Protein AF-A0A0V0HKM5-F1 (afdb_monomer)

Structure (mmCIF, N/CA/C/O backbone):
data_AF-A0A0V0HKM5-F1
#
_entry.id   AF-A0A0V0HKM5-F1
#
loop_
_atom_site.group_PDB
_atom_site.id
_atom_site.type_symbol
_atom_site.label_atom_id
_atom_site.label_alt_id
_atom_site.label_comp_id
_atom_site.label_asym_id
_atom_site.label_entity_id
_atom_site.label_seq_id
_atom_site.pdbx_PDB_ins_code
_atom_site.Cartn_x
_atom_site.Cartn_y
_atom_site.Cartn_z
_atom_site.occupancy
_atom_site.B_iso_or_equiv
_atom_site.auth_seq_id
_atom_site.auth_comp_id
_atom_site.auth_asym_id
_atom_site.auth_atom_id
_atom_site.pdbx_PDB_model_num
ATOM 1 N N . MET A 1 1 ? -12.895 -17.520 17.827 1.00 40.84 1 MET A N 1
ATOM 2 C CA . MET A 1 1 ? -12.846 -16.124 18.326 1.00 40.84 1 MET A CA 1
ATOM 3 C C . MET A 1 1 ? -12.160 -15.122 17.374 1.00 40.84 1 MET A C 1
ATOM 5 O O . MET A 1 1 ? -11.952 -13.994 17.784 1.00 40.84 1 MET A O 1
ATOM 9 N N . TRP A 1 2 ? -11.891 -15.452 16.097 1.00 38.06 2 TRP A N 1
ATOM 10 C CA . TRP A 1 2 ? -11.304 -14.507 15.116 1.00 38.06 2 TRP A CA 1
ATOM 11 C C . TRP A 1 2 ? -12.343 -13.876 14.156 1.00 38.06 2 TRP A C 1
ATOM 13 O O . TRP A 1 2 ? -12.122 -12.801 13.612 1.00 38.06 2 TRP A O 1
ATOM 23 N N . GLY A 1 3 ? -13.517 -14.496 13.970 1.00 38.91 3 GLY A N 1
ATOM 24 C CA . GLY A 1 3 ? -14.538 -14.015 13.020 1.00 38.91 3 GLY A CA 1
ATOM 25 C C . GLY A 1 3 ? -15.241 -12.710 13.422 1.00 38.91 3 GLY A C 1
ATOM 26 O O . GLY A 1 3 ? -15.643 -11.936 12.561 1.00 38.91 3 GLY A O 1
ATOM 27 N N . SER A 1 4 ? -15.348 -12.423 14.722 1.00 43.22 4 SER A N 1
ATOM 28 C CA . SER A 1 4 ? -16.048 -11.230 15.225 1.00 43.22 4 SER A CA 1
ATOM 29 C C . SER A 1 4 ? -15.253 -9.933 15.027 1.00 43.22 4 SER A C 1
ATOM 31 O O . SER A 1 4 ? -15.853 -8.878 14.857 1.00 43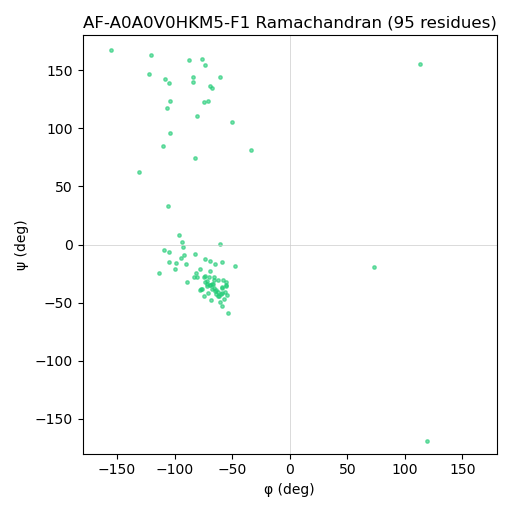.22 4 SER A O 1
ATOM 33 N N . ILE A 1 5 ? -13.916 -10.007 14.994 1.00 49.00 5 ILE A N 1
ATOM 34 C CA . ILE A 1 5 ? -13.043 -8.848 14.727 1.00 49.00 5 ILE A CA 1
ATOM 35 C C . ILE A 1 5 ? -13.145 -8.434 13.254 1.00 49.00 5 ILE A C 1
ATOM 37 O O . ILE A 1 5 ? -13.167 -7.248 12.942 1.00 49.00 5 ILE A O 1
ATOM 41 N N . ARG A 1 6 ? -13.294 -9.410 12.353 1.00 47.62 6 ARG A N 1
ATOM 42 C CA . ARG A 1 6 ? -13.409 -9.179 10.910 1.00 47.62 6 ARG A CA 1
ATOM 43 C C . ARG A 1 6 ? -14.675 -8.393 10.537 1.00 47.62 6 ARG A C 1
ATOM 45 O O . ARG A 1 6 ? -14.611 -7.473 9.732 1.00 47.62 6 ARG A O 1
ATOM 52 N N . ASN A 1 7 ? -15.798 -8.678 11.205 1.00 47.03 7 ASN A N 1
ATOM 53 C CA . ASN A 1 7 ? -17.024 -7.880 11.068 1.00 47.03 7 ASN A CA 1
ATOM 54 C C . ASN A 1 7 ? -16.923 -6.505 11.741 1.00 47.03 7 ASN A C 1
ATOM 56 O O . ASN A 1 7 ? -17.517 -5.547 11.255 1.00 47.03 7 ASN A O 1
ATOM 60 N N . LEU A 1 8 ? -16.164 -6.383 12.836 1.00 49.59 8 LEU A N 1
ATOM 61 C CA . LEU A 1 8 ? -15.894 -5.079 13.439 1.00 49.59 8 LEU A CA 1
ATOM 62 C C . LEU A 1 8 ? -15.067 -4.197 12.505 1.00 49.59 8 LEU A C 1
ATOM 64 O O . LEU A 1 8 ? -15.373 -3.021 12.437 1.00 49.59 8 LEU A O 1
ATOM 68 N N . GLY A 1 9 ? -14.102 -4.738 11.754 1.00 51.69 9 GLY A N 1
ATOM 69 C CA . GLY A 1 9 ? -13.360 -3.996 10.729 1.00 51.69 9 GLY A CA 1
ATOM 70 C C . GLY A 1 9 ? -14.296 -3.317 9.728 1.00 51.69 9 GLY A C 1
ATOM 71 O O . GLY A 1 9 ? -14.339 -2.095 9.668 1.00 51.69 9 GLY A O 1
ATOM 72 N N . HIS A 1 10 ? -15.137 -4.083 9.034 1.00 49.97 10 HIS A N 1
ATOM 73 C CA . HIS A 1 10 ? -16.074 -3.532 8.045 1.00 49.97 10 HIS A CA 1
ATOM 74 C C . HIS A 1 10 ? -17.019 -2.471 8.648 1.00 49.97 10 HIS A C 1
ATOM 76 O O . HIS A 1 10 ? -17.131 -1.359 8.136 1.00 49.97 10 HIS A O 1
ATOM 82 N N . VAL A 1 11 ? -17.617 -2.765 9.812 1.00 50.25 11 VAL A N 1
ATOM 83 C CA . VAL A 1 11 ? -18.534 -1.846 10.516 1.00 50.25 11 VAL A CA 1
ATOM 84 C C . VAL A 1 11 ? -17.815 -0.593 11.033 1.00 50.25 11 VAL A C 1
ATOM 86 O O . VAL A 1 11 ? -18.392 0.495 11.055 1.00 50.25 11 VAL A O 1
ATOM 89 N N . PHE A 1 12 ? -16.554 -0.718 11.444 1.00 47.56 12 PHE A N 1
ATOM 90 C CA . PHE A 1 12 ? -15.724 0.391 11.904 1.00 47.56 12 PHE A CA 1
ATOM 91 C C . PHE A 1 12 ? -15.287 1.273 10.733 1.00 47.56 12 PHE A C 1
ATOM 93 O O . PHE A 1 12 ? -15.201 2.486 10.893 1.00 47.56 12 PHE A O 1
ATOM 100 N N . PHE A 1 13 ? -15.077 0.720 9.539 1.00 49.72 13 PHE A N 1
ATOM 101 C CA . PHE A 1 13 ? -14.728 1.511 8.356 1.00 49.72 13 PHE A CA 1
ATOM 102 C C . PHE A 1 13 ? -15.919 2.227 7.727 1.00 49.72 13 PHE A C 1
ATOM 104 O O . PHE A 1 13 ? -15.763 3.393 7.358 1.00 49.72 13 PHE A O 1
ATOM 111 N N . GLU A 1 14 ? -17.087 1.581 7.668 1.00 50.34 14 GLU A N 1
ATOM 112 C CA . GLU A 1 14 ? -18.329 2.166 7.139 1.00 50.34 14 GLU A CA 1
ATOM 113 C C . GLU A 1 14 ? -18.895 3.277 8.035 1.00 50.34 14 GLU A C 1
ATOM 115 O O . GLU A 1 14 ? -19.454 4.249 7.536 1.00 50.34 14 GLU A O 1
ATOM 120 N N . ARG A 1 15 ? -18.751 3.171 9.367 1.00 44.25 15 ARG A N 1
ATOM 121 C CA . ARG A 1 15 ? -19.339 4.147 10.309 1.00 44.25 15 ARG A CA 1
ATOM 122 C C . ARG A 1 15 ? -18.410 5.275 10.735 1.00 44.25 15 ARG A C 1
ATOM 124 O O . ARG A 1 15 ? -18.875 6.228 11.360 1.00 44.25 15 ARG A O 1
ATOM 131 N N . THR A 1 16 ? -17.116 5.188 10.442 1.00 45.12 16 THR A N 1
ATOM 132 C CA . THR A 1 16 ? -16.157 6.194 10.904 1.00 45.12 16 THR A CA 1
ATOM 133 C C . THR A 1 16 ? -15.776 7.117 9.752 1.00 45.12 16 THR A C 1
ATOM 135 O O . THR A 1 16 ? -14.836 6.845 8.998 1.00 45.12 16 THR A O 1
ATOM 138 N N . SER A 1 17 ? -16.456 8.265 9.665 1.00 45.47 17 SER A N 1
ATOM 139 C CA . SER A 1 17 ? -15.835 9.502 9.179 1.00 45.47 17 SER A CA 1
ATOM 140 C C . SER A 1 17 ? -14.539 9.650 9.967 1.00 45.47 17 SER A C 1
ATOM 142 O O . SER A 1 17 ? -14.613 9.852 11.174 1.00 45.47 17 SER A O 1
ATOM 144 N N . PHE A 1 18 ? -13.401 9.388 9.317 1.00 47.78 18 PHE A N 1
ATOM 145 C CA . PHE A 1 18 ? -12.064 9.128 9.872 1.00 47.78 18 PHE A CA 1
ATOM 146 C C . PHE A 1 18 ? -11.781 9.913 11.167 1.00 47.78 18 PHE A C 1
ATOM 148 O O . PHE A 1 18 ? -11.166 10.976 11.160 1.00 47.78 18 PHE A O 1
ATOM 155 N N . ASN A 1 19 ? -12.268 9.413 12.304 1.00 41.94 19 ASN A N 1
ATOM 156 C CA . ASN A 1 19 ? -12.067 10.067 13.579 1.00 41.94 19 ASN A CA 1
ATOM 157 C C . ASN A 1 19 ? -10.661 9.652 13.973 1.00 41.94 19 ASN A C 1
ATOM 159 O O . ASN A 1 19 ? -10.386 8.472 14.177 1.00 41.94 19 ASN A O 1
ATOM 163 N N . VAL A 1 20 ? -9.760 10.624 13.955 1.00 46.12 20 VAL A N 1
ATOM 164 C CA . VAL A 1 20 ? -8.296 10.514 13.961 1.00 46.12 20 VAL A CA 1
ATOM 165 C C . VAL A 1 20 ? -7.735 9.535 15.018 1.00 46.12 20 VAL A C 1
ATOM 167 O O . VAL A 1 20 ? -6.624 9.039 14.871 1.00 46.12 20 VAL A O 1
ATOM 170 N N . ASN A 1 21 ? -8.504 9.177 16.050 1.00 46.91 21 ASN A N 1
ATOM 171 C CA . ASN A 1 21 ? -8.130 8.186 17.066 1.00 46.91 21 ASN A CA 1
ATOM 172 C C . ASN A 1 21 ? -8.337 6.711 16.677 1.00 46.91 21 ASN A C 1
ATOM 174 O O . ASN A 1 21 ? -7.645 5.847 17.213 1.00 46.91 21 ASN A O 1
ATOM 178 N N . SER A 1 22 ? -9.246 6.407 15.754 1.00 54.69 22 SER A N 1
ATOM 179 C CA . SER A 1 22 ? -9.556 5.044 15.308 1.00 54.69 22 SER A CA 1
ATOM 180 C C . SER A 1 22 ? -8.441 4.432 14.451 1.00 54.69 22 SER A C 1
ATOM 182 O O . SER A 1 22 ? -8.147 3.243 14.562 1.00 54.69 22 SER A O 1
ATOM 184 N N . GLY A 1 23 ? -7.760 5.260 13.652 1.00 58.00 23 GLY A N 1
ATOM 185 C CA . GLY A 1 23 ? -6.668 4.833 12.777 1.00 58.00 23 GLY A CA 1
ATOM 186 C C . GLY A 1 23 ? -5.397 4.412 13.518 1.00 58.00 23 GLY A C 1
ATOM 187 O O . GLY A 1 23 ? -4.655 3.607 12.977 1.00 58.00 23 GLY A O 1
ATOM 188 N N . ARG A 1 24 ? -5.167 4.871 14.762 1.00 60.41 24 ARG A N 1
ATOM 189 C CA . ARG A 1 24 ? -3.935 4.603 15.547 1.00 60.4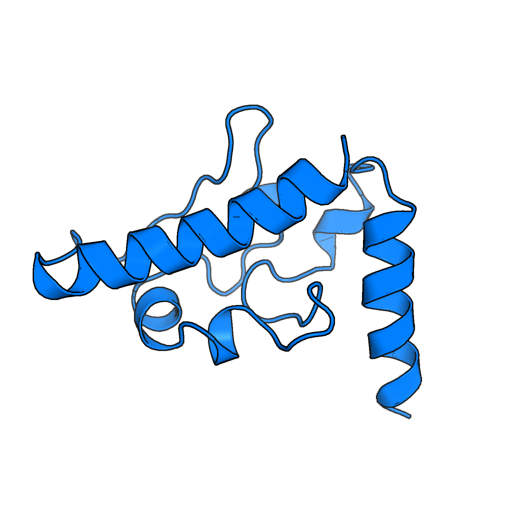1 24 ARG A CA 1
ATOM 190 C C . ARG A 1 24 ? -3.713 3.144 15.930 1.00 60.41 24 ARG A C 1
ATOM 192 O O . ARG A 1 24 ? -2.627 2.796 16.377 1.00 60.41 24 ARG A O 1
ATOM 199 N N . LYS A 1 25 ? -4.748 2.310 15.845 1.00 63.94 25 LYS A N 1
ATOM 200 C CA . LYS A 1 25 ? -4.667 0.882 16.185 1.00 63.94 25 LYS A CA 1
ATOM 201 C C . LYS A 1 25 ? -4.744 -0.028 14.963 1.00 63.94 25 LYS A C 1
ATOM 203 O O . LYS A 1 25 ? -4.619 -1.231 15.139 1.00 63.94 25 LYS A O 1
ATOM 208 N N . ILE A 1 26 ? -4.972 0.536 13.775 1.00 66.88 26 ILE A N 1
ATOM 209 C CA . ILE A 1 26 ? -5.149 -0.230 12.542 1.00 66.88 26 ILE A CA 1
ATOM 210 C C . ILE A 1 26 ? -3.897 -0.075 11.699 1.00 66.88 26 ILE A C 1
ATOM 212 O O . ILE A 1 26 ? -3.556 1.028 11.261 1.00 66.88 26 ILE A O 1
ATOM 216 N N . MET A 1 27 ? -3.228 -1.194 11.474 1.00 76.56 27 MET A N 1
ATOM 217 C CA . MET A 1 27 ? -2.045 -1.298 10.638 1.00 76.56 27 MET A CA 1
ATOM 218 C C . MET A 1 27 ? -2.456 -1.129 9.184 1.00 76.56 27 MET A C 1
ATOM 220 O O . MET A 1 27 ? -3.303 -1.861 8.675 1.00 76.56 27 MET A O 1
ATOM 224 N N . SER A 1 28 ? -1.847 -0.160 8.509 1.00 72.75 28 SER A N 1
ATOM 225 C CA . SER A 1 28 ? -2.285 0.275 7.182 1.00 72.75 28 SER A CA 1
ATOM 226 C C . SER A 1 28 ? -2.289 -0.825 6.130 1.00 72.75 28 SER A C 1
ATOM 228 O O . SER A 1 28 ? -3.194 -0.874 5.301 1.00 72.75 28 SER A O 1
ATOM 230 N N . LEU A 1 29 ? -1.306 -1.720 6.178 1.00 78.38 29 LEU A N 1
ATOM 231 C CA . LEU A 1 29 ? -1.126 -2.762 5.172 1.00 78.38 29 LEU A CA 1
ATOM 232 C C . LEU A 1 29 ? -1.360 -4.175 5.712 1.00 78.38 29 LEU A C 1
ATOM 234 O O . LEU A 1 29 ? -1.651 -5.083 4.935 1.00 78.38 29 LEU A O 1
ATOM 238 N N . GLU A 1 30 ? -1.200 -4.377 7.021 1.00 77.38 30 GLU A N 1
ATOM 239 C CA . GLU A 1 30 ? -1.240 -5.711 7.631 1.00 77.38 30 GLU A CA 1
ATOM 240 C C . GLU A 1 30 ? -2.643 -6.138 8.064 1.00 77.38 30 GLU A C 1
ATOM 242 O O . GLU A 1 30 ? -2.955 -7.328 7.975 1.00 77.38 30 GLU A O 1
ATOM 247 N N . ASP A 1 31 ? -3.491 -5.193 8.477 1.00 77.38 31 ASP A N 1
ATOM 248 C CA . ASP A 1 31 ? -4.837 -5.505 8.949 1.00 77.38 31 ASP A CA 1
ATOM 249 C C . ASP A 1 31 ? -5.827 -5.641 7.787 1.00 77.38 31 ASP A C 1
ATOM 251 O O . ASP A 1 31 ? -5.764 -4.922 6.788 1.00 77.38 31 ASP A O 1
ATOM 255 N N . ASP A 1 32 ? -6.773 -6.572 7.926 1.00 72.56 32 ASP A N 1
ATOM 256 C CA . ASP A 1 32 ? -7.906 -6.726 7.009 1.00 72.56 32 ASP A CA 1
ATOM 257 C C . ASP A 1 32 ? -9.002 -5.723 7.377 1.00 72.56 32 ASP A C 1
ATOM 259 O O . ASP A 1 32 ? -10.018 -6.052 7.992 1.00 72.56 32 ASP A O 1
ATOM 263 N N . TRP A 1 33 ? -8.753 -4.463 7.036 1.00 70.75 33 TRP A N 1
ATOM 264 C CA . TRP A 1 33 ? -9.762 -3.414 7.115 1.00 70.75 33 TRP A CA 1
ATOM 265 C C . TRP A 1 33 ? -10.695 -3.376 5.898 1.00 70.75 33 TRP A C 1
ATOM 267 O O . TRP A 1 33 ? -11.697 -2.665 5.916 1.00 70.75 33 TRP A O 1
ATOM 277 N N . LEU A 1 34 ? -10.376 -4.158 4.865 1.00 66.38 34 LEU A N 1
ATOM 278 C CA . LEU A 1 34 ? -11.109 -4.240 3.604 1.00 66.38 34 LEU A CA 1
ATOM 279 C C . LEU A 1 34 ? -12.207 -5.312 3.619 1.00 66.38 34 LEU A C 1
ATOM 281 O O . LEU A 1 34 ? -13.067 -5.327 2.748 1.00 66.38 34 LEU A O 1
ATOM 285 N N . GLY A 1 35 ? -12.173 -6.251 4.570 1.00 66.00 35 GLY A N 1
ATOM 286 C CA . GLY A 1 35 ? -13.072 -7.410 4.632 1.00 66.00 35 GLY A CA 1
ATOM 287 C C . GLY A 1 35 ? -12.768 -8.495 3.588 1.00 66.00 35 GLY A C 1
ATOM 288 O O . GLY A 1 35 ? -13.150 -9.659 3.773 1.00 66.00 35 GLY A O 1
ATOM 289 N N . SER A 1 36 ? -12.048 -8.140 2.522 1.00 67.69 36 SER A N 1
ATOM 290 C CA . SER A 1 36 ? -11.585 -9.005 1.434 1.00 67.69 36 SER A CA 1
ATOM 291 C C . SER A 1 36 ? -10.171 -9.570 1.639 1.00 67.69 36 SER A C 1
ATOM 293 O O . SER A 1 36 ? -9.675 -10.278 0.764 1.00 67.69 36 SER A O 1
ATOM 295 N N . GLY A 1 37 ? -9.520 -9.283 2.768 1.00 71.75 37 GLY A N 1
ATOM 296 C CA . GLY A 1 37 ? -8.115 -9.602 3.030 1.00 71.75 37 GLY A CA 1
ATOM 297 C C . GLY A 1 37 ? -7.260 -8.340 3.134 1.00 71.75 37 GLY A C 1
ATOM 298 O O . GLY A 1 37 ? -7.606 -7.286 2.598 1.00 71.75 37 GLY A O 1
ATOM 299 N N . SER A 1 38 ? -6.130 -8.432 3.839 1.00 82.06 38 SER A N 1
ATOM 300 C CA . SER A 1 38 ? -5.250 -7.273 4.026 1.00 82.06 38 SER A CA 1
ATOM 301 C C . 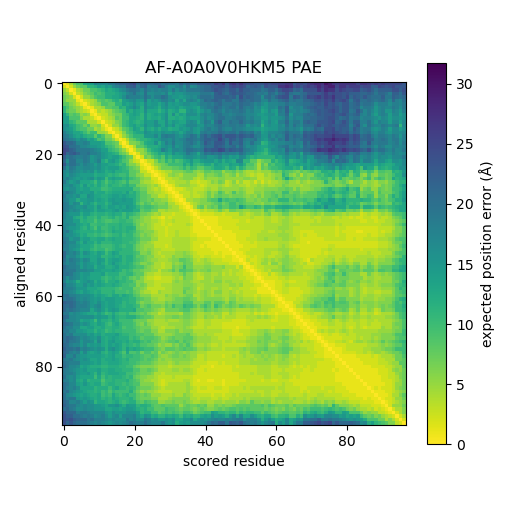SER A 1 38 ? -4.484 -6.924 2.751 1.00 82.06 38 SER A C 1
ATOM 303 O O . SER A 1 38 ? -4.214 -7.782 1.907 1.00 82.06 38 SER A O 1
ATOM 305 N N . LEU A 1 39 ? -4.074 -5.662 2.607 1.00 83.06 39 LEU A N 1
ATOM 306 C CA . LEU A 1 39 ? -3.286 -5.220 1.449 1.00 83.06 39 LEU A CA 1
ATOM 307 C C . LEU A 1 39 ? -1.976 -5.997 1.301 1.00 83.06 39 LEU A C 1
ATOM 309 O O . LEU A 1 39 ? -1.535 -6.242 0.185 1.00 83.06 39 LEU A O 1
ATOM 313 N N . LYS A 1 40 ? -1.392 -6.457 2.409 1.00 85.31 40 LYS A N 1
ATOM 314 C CA . LYS A 1 40 ? -0.256 -7.384 2.423 1.00 85.31 40 LYS A CA 1
ATOM 315 C C . LYS A 1 40 ? -0.551 -8.706 1.714 1.00 85.31 40 LYS A C 1
ATOM 317 O O . LYS A 1 40 ? 0.348 -9.271 1.101 1.00 85.31 40 LYS A O 1
ATOM 322 N N . GLN A 1 41 ? -1.771 -9.227 1.825 1.00 85.44 41 GLN A N 1
ATOM 323 C CA . GLN A 1 41 ? -2.164 -10.476 1.167 1.00 85.44 41 GLN A CA 1
ATOM 324 C C . GLN A 1 41 ? -2.428 -10.271 -0.325 1.00 85.44 41 GLN A C 1
ATOM 326 O O . GLN A 1 41 ? -2.070 -11.131 -1.125 1.00 85.44 41 GLN A O 1
ATOM 331 N N . LEU A 1 42 ? -3.029 -9.138 -0.691 1.00 86.31 42 LEU A N 1
ATOM 332 C CA . LEU A 1 42 ? -3.361 -8.811 -2.080 1.00 86.31 42 LEU A CA 1
ATOM 333 C C . LEU A 1 42 ? -2.123 -8.366 -2.881 1.00 86.31 42 LEU A C 1
ATOM 335 O O . LEU A 1 42 ? -1.950 -8.755 -4.035 1.00 86.31 42 LEU A O 1
ATOM 339 N N . PHE A 1 43 ? -1.228 -7.612 -2.241 1.00 89.38 43 PHE A N 1
ATOM 340 C CA . PHE A 1 43 ? -0.044 -6.999 -2.846 1.00 89.38 43 PHE A CA 1
ATOM 341 C C . PHE A 1 43 ? 1.224 -7.279 -2.013 1.00 89.38 43 PHE A C 1
ATOM 343 O O . PHE A 1 43 ? 1.849 -6.349 -1.487 1.00 89.38 43 PHE A O 1
ATOM 350 N N . PRO A 1 44 ? 1.628 -8.556 -1.850 1.00 89.56 44 PRO A N 1
ATOM 351 C CA . PRO A 1 44 ? 2.773 -8.933 -1.012 1.00 89.56 44 PRO A CA 1
ATOM 352 C C . PRO A 1 44 ? 4.102 -8.344 -1.507 1.00 89.56 44 PRO A C 1
ATOM 354 O O . PRO A 1 44 ? 5.000 -8.052 -0.718 1.00 89.56 44 PRO A O 1
ATOM 357 N N . ASP A 1 45 ? 4.220 -8.146 -2.813 1.00 89.50 45 ASP A N 1
ATOM 358 C CA . ASP A 1 45 ? 5.351 -7.531 -3.496 1.00 89.50 45 ASP A CA 1
ATOM 359 C C . ASP A 1 45 ? 5.469 -6.029 -3.185 1.00 89.50 45 ASP A C 1
ATOM 361 O O . ASP A 1 45 ? 6.534 -5.577 -2.762 1.00 89.50 45 ASP A O 1
ATOM 365 N N . ILE A 1 46 ? 4.368 -5.274 -3.264 1.00 90.31 46 ILE A N 1
ATOM 366 C CA . ILE A 1 46 ? 4.335 -3.854 -2.875 1.00 90.31 46 ILE A CA 1
ATOM 367 C C . ILE A 1 46 ? 4.588 -3.703 -1.370 1.00 90.31 46 ILE A C 1
ATOM 369 O O . ILE A 1 46 ? 5.355 -2.837 -0.943 1.00 90.31 46 ILE A O 1
ATOM 373 N N . TYR A 1 47 ? 4.017 -4.596 -0.558 1.00 87.25 47 TYR A N 1
ATOM 374 C CA . TYR A 1 47 ? 4.246 -4.638 0.884 1.00 87.25 47 TYR A CA 1
ATOM 375 C C . TYR A 1 47 ? 5.727 -4.843 1.244 1.00 87.25 47 TYR A C 1
ATOM 377 O O . TYR A 1 47 ? 6.249 -4.180 2.141 1.00 87.25 47 TYR A O 1
ATOM 385 N N . LEU A 1 48 ? 6.437 -5.722 0.527 1.00 88.94 48 LEU A N 1
ATOM 386 C CA . LEU A 1 48 ? 7.866 -5.971 0.748 1.00 88.94 48 LEU A CA 1
ATOM 387 C C . LEU A 1 48 ? 8.742 -4.748 0.425 1.00 88.94 48 LEU A C 1
ATOM 389 O O . LEU A 1 48 ? 9.837 -4.592 0.981 1.00 88.94 48 LEU A O 1
ATOM 393 N N . LEU A 1 49 ? 8.280 -3.895 -0.490 1.00 89.50 49 LEU A N 1
ATOM 394 C CA . LEU A 1 49 ? 8.952 -2.652 -0.861 1.00 89.50 49 LEU A CA 1
ATOM 395 C C . LEU A 1 49 ? 8.637 -1.510 0.099 1.00 89.50 49 LEU A C 1
ATOM 397 O O . LEU A 1 49 ? 9.462 -0.608 0.255 1.00 89.50 49 LEU A O 1
ATOM 401 N N . ASN A 1 50 ? 7.474 -1.547 0.737 1.00 89.00 50 ASN A N 1
ATOM 402 C CA . ASN A 1 50 ? 7.037 -0.529 1.671 1.00 89.00 50 ASN A CA 1
ATOM 403 C C . ASN A 1 50 ? 7.905 -0.519 2.946 1.00 89.00 50 ASN A C 1
ATOM 405 O O . ASN A 1 50 ? 8.212 -1.564 3.520 1.00 89.00 50 ASN A O 1
ATOM 409 N N . GLN A 1 51 ? 8.308 0.670 3.399 1.00 86.38 51 GLN A N 1
ATOM 410 C CA . GLN A 1 51 ? 9.099 0.851 4.631 1.00 86.38 51 GLN A CA 1
ATOM 411 C C . GLN A 1 51 ? 8.238 1.091 5.877 1.00 86.38 51 GLN A C 1
ATOM 413 O O . GLN A 1 51 ? 8.731 1.077 7.002 1.00 86.38 51 GLN A O 1
ATOM 418 N N . GLN A 1 52 ? 6.945 1.295 5.674 1.00 85.31 52 GLN A N 1
ATOM 419 C CA . GLN A 1 52 ? 5.938 1.665 6.660 1.00 85.31 52 GLN A CA 1
ATOM 420 C C . GLN A 1 52 ? 5.029 0.476 6.999 1.00 85.31 52 GLN A C 1
ATOM 422 O O . GLN A 1 52 ? 3.857 0.640 7.323 1.00 85.31 52 GLN A O 1
ATOM 427 N N . GLN A 1 53 ? 5.580 -0.741 6.970 1.00 80.12 53 GLN A N 1
ATOM 428 C CA . GLN A 1 53 ? 4.846 -1.976 7.273 1.00 80.12 53 GLN A CA 1
ATOM 429 C C . GLN A 1 53 ? 4.171 -1.927 8.649 1.00 80.12 53 GLN A C 1
ATOM 431 O O . GLN A 1 53 ? 3.085 -2.466 8.826 1.00 80.12 53 GLN A O 1
ATOM 436 N N . ARG A 1 54 ? 4.795 -1.222 9.604 1.00 79.50 54 ARG A N 1
ATOM 437 C CA . ARG A 1 54 ? 4.266 -1.006 10.956 1.00 79.50 54 ARG A CA 1
ATOM 438 C C . ARG A 1 54 ? 3.531 0.312 11.159 1.00 79.50 54 ARG A C 1
ATOM 440 O O . ARG A 1 54 ? 3.218 0.659 12.294 1.00 79.50 54 ARG A O 1
ATOM 447 N N . SER A 1 55 ? 3.29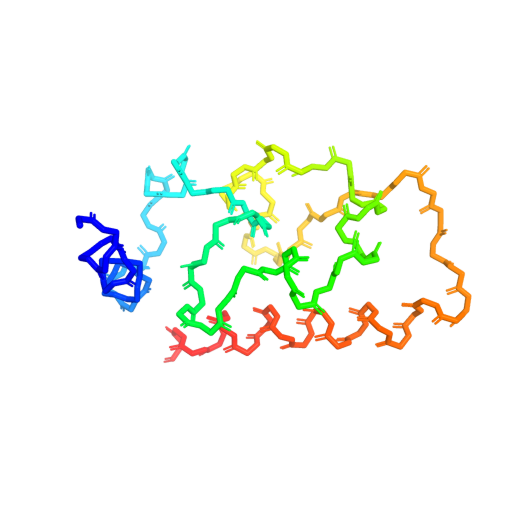4 1.051 10.084 1.00 82.19 55 SER A N 1
ATOM 448 C CA . SER A 1 55 ? 2.597 2.320 10.165 1.00 82.19 55 SER A CA 1
ATOM 449 C C . SER A 1 55 ? 1.099 2.108 10.151 1.00 82.19 55 SER A C 1
ATOM 451 O O . SER A 1 55 ? 0.532 1.291 9.414 1.00 82.19 55 SER A O 1
ATOM 453 N N . THR A 1 56 ? 0.456 2.893 10.986 1.00 81.38 56 THR A N 1
ATOM 454 C CA . THR A 1 56 ? -0.985 2.926 11.123 1.00 81.38 56 THR A CA 1
ATOM 455 C C . THR A 1 56 ? -1.613 3.680 9.959 1.00 81.38 56 THR A C 1
ATOM 457 O O . THR A 1 56 ? -0.964 4.494 9.300 1.00 81.38 56 THR A O 1
ATOM 460 N N . LEU A 1 57 ? -2.903 3.459 9.712 1.00 75.62 57 LEU A N 1
ATOM 461 C CA . LEU A 1 57 ? -3.624 4.204 8.677 1.00 75.62 57 LEU A CA 1
ATOM 462 C C . LEU A 1 57 ? -3.546 5.715 8.866 1.00 75.62 57 LEU A C 1
ATOM 464 O O . LEU A 1 57 ? -3.460 6.439 7.886 1.00 75.62 57 LEU A O 1
ATOM 468 N N . GLN A 1 58 ? -3.536 6.200 10.108 1.00 75.50 58 GLN A N 1
ATOM 469 C CA . GLN A 1 58 ? -3.432 7.634 10.380 1.00 75.50 58 GLN A CA 1
ATOM 470 C C . GLN A 1 58 ? -2.079 8.221 9.939 1.00 75.50 58 GLN A C 1
ATOM 472 O O . GLN A 1 58 ? -2.002 9.395 9.592 1.00 75.50 58 GLN A O 1
ATOM 477 N N . GLU A 1 59 ? -1.013 7.425 9.972 1.00 79.38 59 GLU A N 1
ATOM 478 C CA . GLU A 1 59 ? 0.334 7.879 9.612 1.00 79.38 59 GLU A CA 1
ATOM 479 C C . GLU A 1 59 ? 0.555 7.900 8.099 1.00 79.38 59 GLU A C 1
ATOM 481 O O . GLU A 1 59 ? 1.349 8.702 7.612 1.00 79.38 59 GLU A O 1
ATOM 486 N N . VAL A 1 60 ? -0.145 7.038 7.356 1.00 83.12 60 VAL A N 1
ATOM 487 C CA . VAL A 1 60 ? 0.012 6.919 5.898 1.00 83.12 60 VAL A CA 1
ATOM 488 C C . VAL A 1 60 ? -1.129 7.553 5.105 1.00 83.12 60 VAL A C 1
ATOM 490 O O . VAL A 1 60 ? -0.978 7.762 3.907 1.00 83.12 60 VAL A O 1
ATOM 493 N N . TRP A 1 61 ? -2.265 7.873 5.726 1.00 80.50 61 TRP A N 1
ATOM 494 C CA . TRP A 1 61 ? -3.392 8.543 5.076 1.00 80.50 61 TRP A CA 1
ATOM 495 C C . TRP A 1 61 ? -3.450 10.018 5.470 1.00 80.50 61 TRP A C 1
ATOM 497 O O . TRP A 1 61 ? -3.566 10.365 6.646 1.00 80.50 61 TRP A O 1
ATOM 507 N N . THR A 1 62 ? -3.415 10.900 4.473 1.00 75.06 62 THR A N 1
ATOM 508 C CA . THR A 1 62 ? -3.541 12.351 4.652 1.00 75.06 62 THR A CA 1
ATOM 509 C C . THR A 1 62 ? -4.752 12.878 3.879 1.00 75.06 62 THR A C 1
ATOM 511 O O . THR A 1 62 ? -5.200 12.227 2.937 1.00 75.06 62 THR A O 1
ATOM 514 N N . PRO A 1 63 ? -5.254 14.094 4.169 1.00 71.00 63 PRO A N 1
ATOM 515 C CA . PRO A 1 63 ? -6.297 14.724 3.349 1.00 71.00 63 PRO A CA 1
ATOM 516 C C . PRO A 1 63 ? -5.908 14.920 1.874 1.00 71.00 63 PRO A C 1
ATOM 518 O O . PRO A 1 63 ? -6.767 15.193 1.047 1.00 71.00 63 PRO A O 1
ATOM 521 N N . LYS A 1 64 ? -4.612 14.813 1.546 1.00 74.81 64 LYS A N 1
ATOM 522 C CA . LYS A 1 64 ? -4.082 14.891 0.179 1.00 74.81 64 LYS A CA 1
ATOM 523 C C . LYS A 1 64 ? -3.944 13.519 -0.492 1.00 74.81 64 LYS A C 1
ATOM 525 O O . LYS A 1 64 ? -3.522 13.467 -1.641 1.00 74.81 64 LYS A O 1
ATOM 530 N N . GLY A 1 65 ? -4.256 12.432 0.215 1.00 77.56 65 GLY A N 1
ATOM 531 C CA . GLY A 1 65 ? -4.118 11.061 -0.264 1.00 77.56 65 GLY A CA 1
ATOM 532 C C . GLY A 1 65 ? -3.166 10.200 0.572 1.00 77.56 65 GLY A C 1
ATOM 533 O O . GLY A 1 65 ? -2.721 10.581 1.663 1.00 77.56 65 GLY A O 1
ATOM 534 N N . TRP A 1 66 ? -2.852 9.025 0.027 1.00 82.44 66 TRP A N 1
ATOM 535 C CA . TRP A 1 66 ? -1.941 8.038 0.607 1.00 82.44 66 TRP A CA 1
ATOM 536 C C . TRP A 1 66 ? -0.477 8.476 0.462 1.00 82.44 66 TRP A C 1
ATOM 538 O O . TRP A 1 66 ? 0.021 8.672 -0.643 1.00 82.44 66 TRP A O 1
ATOM 548 N N . SER A 1 67 ? 0.229 8.580 1.583 1.00 84.69 67 SER A N 1
ATOM 549 C CA . SER A 1 67 ? 1.646 8.924 1.688 1.00 84.69 67 SER A CA 1
ATOM 550 C C . SER A 1 67 ? 2.446 7.696 2.128 1.00 84.69 67 SER A C 1
ATOM 552 O O . SER A 1 67 ? 2.708 7.508 3.318 1.00 84.69 67 SER A O 1
ATOM 554 N N . LEU A 1 68 ? 2.826 6.863 1.155 1.00 87.00 68 LEU A N 1
ATOM 555 C CA . LEU A 1 68 ? 3.608 5.644 1.370 1.00 87.00 68 LEU A CA 1
ATOM 556 C C . LEU A 1 68 ? 5.064 5.826 0.930 1.00 87.00 68 LEU A C 1
ATOM 558 O O . LEU A 1 68 ? 5.331 6.395 -0.128 1.00 87.00 68 LEU A O 1
ATOM 562 N N . THR A 1 69 ? 6.002 5.302 1.715 1.00 88.81 69 THR A N 1
ATOM 563 C CA . THR A 1 69 ? 7.433 5.296 1.404 1.00 88.81 69 THR A CA 1
ATOM 564 C C . THR A 1 69 ? 7.923 3.897 1.048 1.00 88.81 69 THR A C 1
ATOM 566 O O . THR A 1 69 ? 7.521 2.888 1.636 1.00 88.81 69 THR A O 1
ATOM 569 N N . TYR A 1 70 ? 8.830 3.842 0.073 1.00 89.88 70 TYR A N 1
ATOM 570 C CA . TYR A 1 70 ? 9.379 2.603 -0.468 1.00 89.88 70 TYR A CA 1
ATOM 571 C C . TYR A 1 70 ? 10.900 2.579 -0.321 1.00 89.88 70 TYR A C 1
ATOM 573 O O . TYR A 1 70 ? 11.569 3.604 -0.418 1.00 89.88 70 TYR A O 1
ATOM 581 N N . ARG A 1 71 ? 11.464 1.387 -0.110 1.00 91.00 71 ARG A N 1
ATOM 582 C CA . ARG A 1 71 ? 12.906 1.186 0.130 1.00 91.00 71 ARG A CA 1
ATOM 583 C C . ARG A 1 71 ? 13.795 1.446 -1.085 1.00 91.00 71 ARG A C 1
ATOM 585 O O . ARG A 1 71 ? 15.013 1.499 -0.951 1.00 91.00 71 ARG A O 1
ATOM 592 N N . ARG A 1 72 ? 13.191 1.530 -2.268 1.00 91.31 72 ARG A N 1
ATOM 593 C CA . ARG A 1 72 ? 13.829 1.851 -3.543 1.00 91.31 72 ARG A CA 1
ATOM 594 C C . ARG A 1 72 ? 12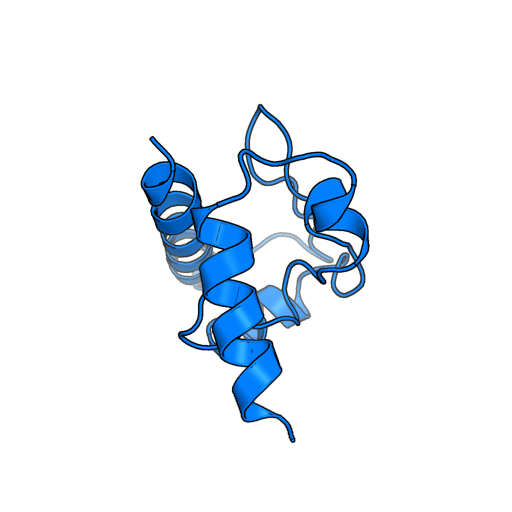.791 2.434 -4.493 1.00 91.31 72 ARG A C 1
ATOM 596 O O . ARG A 1 72 ? 11.592 2.314 -4.247 1.00 91.31 72 ARG A O 1
ATOM 603 N N . LEU A 1 73 ? 13.269 3.004 -5.593 1.00 87.88 73 LEU A N 1
ATOM 604 C CA . LEU A 1 73 ? 12.415 3.363 -6.717 1.00 87.88 73 LEU A CA 1
ATOM 605 C C . LEU A 1 73 ? 11.724 2.113 -7.279 1.00 87.88 73 LEU A C 1
ATOM 607 O O . LEU A 1 73 ? 12.304 1.015 -7.304 1.00 87.88 73 LEU A O 1
ATOM 611 N N . MET A 1 74 ? 10.483 2.310 -7.708 1.00 87.75 74 MET A N 1
ATOM 612 C CA . MET A 1 74 ? 9.693 1.297 -8.396 1.00 87.75 74 MET A CA 1
ATOM 613 C C . MET A 1 74 ? 10.282 1.048 -9.777 1.00 87.75 74 MET A C 1
ATOM 615 O O . MET A 1 74 ? 10.704 1.985 -10.453 1.00 87.75 74 MET A O 1
ATOM 619 N N . GLN A 1 75 ? 10.366 -0.222 -10.148 1.00 90.69 75 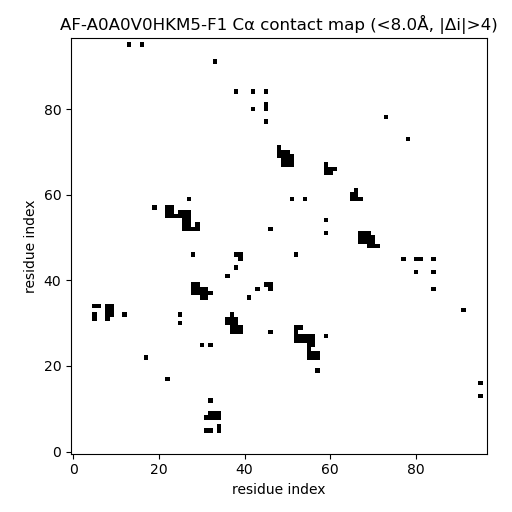GLN A N 1
ATOM 620 C CA . GLN A 1 75 ? 10.819 -0.642 -11.471 1.00 90.69 75 GLN A CA 1
ATOM 621 C C . GLN A 1 75 ? 9.632 -0.676 -12.428 1.00 90.69 75 GLN A C 1
ATOM 623 O O . GLN A 1 75 ? 8.495 -0.818 -11.982 1.00 90.69 75 GLN A O 1
ATOM 628 N N . ASP A 1 76 ? 9.890 -0.617 -13.734 1.00 91.31 76 ASP A N 1
ATOM 629 C CA . ASP A 1 76 ? 8.835 -0.542 -14.755 1.00 91.31 76 ASP A CA 1
ATOM 630 C C . ASP A 1 76 ? 7.816 -1.692 -14.649 1.00 91.31 76 ASP A C 1
ATOM 632 O O . ASP A 1 76 ? 6.617 -1.476 -14.805 1.00 91.31 76 ASP A O 1
ATOM 636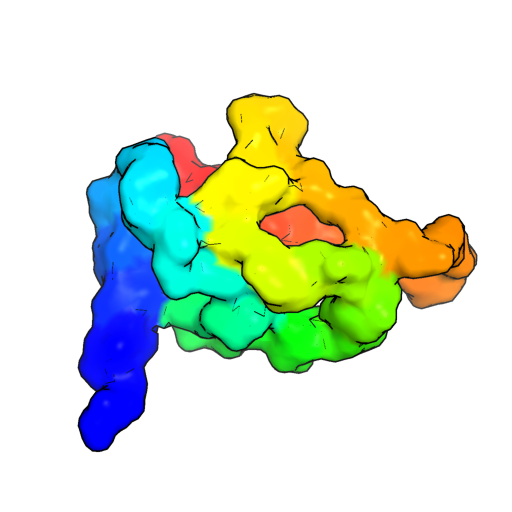 N N . TRP A 1 77 ? 8.266 -2.898 -14.285 1.00 89.75 77 TRP A N 1
ATOM 637 C CA . TRP A 1 77 ? 7.393 -4.066 -14.093 1.00 89.75 77 TRP A CA 1
ATOM 638 C C . TRP A 1 77 ? 6.548 -4.026 -12.807 1.00 89.75 77 TRP A C 1
ATOM 640 O O . TRP A 1 77 ? 5.645 -4.839 -12.641 1.00 89.75 77 TRP A O 1
ATOM 650 N N . GLU A 1 78 ? 6.838 -3.114 -11.877 1.00 90.75 78 GLU A N 1
ATOM 651 C CA . GLU A 1 78 ? 6.100 -2.942 -10.615 1.00 90.75 78 GLU A CA 1
ATOM 652 C C . GLU A 1 78 ? 5.081 -1.804 -10.704 1.00 90.75 78 GLU A C 1
ATOM 654 O O . GLU A 1 78 ? 4.183 -1.724 -9.870 1.00 90.75 78 GLU A O 1
ATOM 659 N N . VAL A 1 79 ? 5.197 -0.931 -11.712 1.00 89.75 79 VAL A N 1
ATOM 660 C CA . VAL A 1 79 ? 4.336 0.249 -11.879 1.00 89.75 79 VAL A CA 1
ATOM 661 C C . VAL A 1 79 ? 2.875 -0.144 -12.083 1.00 89.75 79 VAL A C 1
ATOM 663 O O . VAL A 1 79 ? 2.001 0.443 -11.451 1.00 89.75 79 VAL A O 1
ATOM 666 N N . GLU A 1 80 ? 2.599 -1.144 -12.921 1.00 91.25 80 GLU A N 1
ATOM 667 C CA . GLU A 1 80 ? 1.228 -1.614 -13.169 1.00 91.25 80 GLU A CA 1
ATOM 668 C C . GLU A 1 80 ? 0.588 -2.142 -11.880 1.00 91.25 80 GLU A C 1
ATOM 670 O O . GLU A 1 80 ? -0.515 -1.752 -11.500 1.00 91.25 80 GLU A O 1
ATOM 675 N N . ARG A 1 81 ? 1.349 -2.934 -11.126 1.00 91.56 81 ARG A N 1
ATOM 676 C CA . ARG A 1 81 ? 0.912 -3.505 -9.853 1.00 91.56 81 ARG A CA 1
ATOM 677 C C . ARG A 1 81 ? 0.722 -2.451 -8.765 1.00 91.56 81 ARG A C 1
ATOM 679 O O . ARG A 1 81 ? -0.180 -2.550 -7.937 1.00 91.56 81 ARG A O 1
ATOM 686 N N . LEU A 1 82 ? 1.545 -1.407 -8.787 1.00 89.75 82 LEU A N 1
ATOM 687 C CA . LEU A 1 82 ? 1.393 -0.246 -7.923 1.00 89.75 82 LEU A CA 1
ATOM 688 C C . LEU A 1 82 ? 0.133 0.557 -8.273 1.00 89.75 82 LEU A C 1
ATOM 690 O O . LEU A 1 82 ? -0.556 1.031 -7.371 1.00 89.75 82 LEU A O 1
ATOM 694 N N . ALA A 1 83 ? -0.192 0.693 -9.560 1.00 90.69 83 ALA A N 1
ATOM 695 C CA . ALA A 1 83 ? -1.420 1.344 -10.000 1.00 90.69 83 ALA A CA 1
ATOM 696 C C . ALA A 1 83 ? -2.662 0.566 -9.538 1.00 90.69 83 ALA A C 1
ATOM 698 O O . ALA A 1 83 ? -3.593 1.174 -9.014 1.00 90.69 83 ALA A O 1
ATOM 699 N N . GLU A 1 84 ? -2.656 -0.768 -9.632 1.00 91.12 84 GLU A N 1
ATOM 700 C CA . GLU A 1 84 ? -3.713 -1.618 -9.063 1.00 91.12 84 GLU A CA 1
ATOM 701 C C . GLU A 1 84 ? -3.837 -1.444 -7.544 1.00 91.12 84 GLU A C 1
ATOM 703 O O . GLU A 1 84 ? -4.944 -1.329 -7.009 1.00 91.12 84 GLU A O 1
ATOM 708 N N . PHE A 1 85 ? -2.703 -1.377 -6.845 1.00 90.12 85 PHE A N 1
ATOM 709 C CA . PHE A 1 85 ? -2.653 -1.149 -5.406 1.00 90.12 85 PHE A CA 1
ATOM 710 C C . PHE A 1 85 ? -3.281 0.202 -5.019 1.00 90.12 85 PHE A C 1
ATOM 712 O O . PHE A 1 85 ? -4.159 0.244 -4.156 1.00 90.12 85 PHE A O 1
ATOM 719 N N . TYR A 1 86 ? -2.907 1.305 -5.678 1.00 87.06 86 TYR A N 1
ATOM 720 C CA . TYR A 1 86 ? -3.516 2.614 -5.410 1.00 87.06 86 TYR A CA 1
ATOM 721 C C . TYR A 1 86 ? -4.972 2.698 -5.880 1.00 87.06 86 T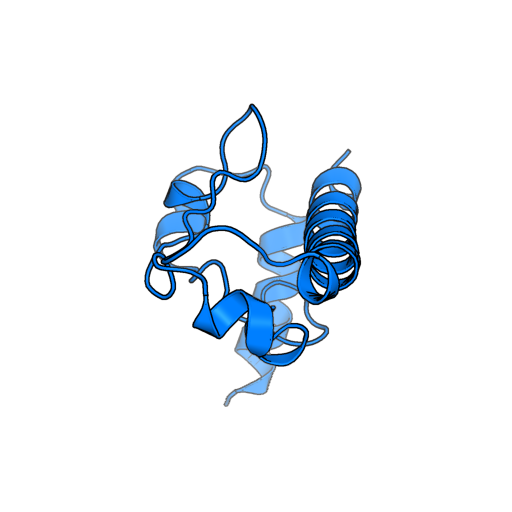YR A C 1
ATOM 723 O O . TYR A 1 86 ? -5.785 3.306 -5.193 1.00 87.06 86 TYR A O 1
ATOM 731 N N . GLY A 1 87 ? -5.340 2.042 -6.982 1.00 87.56 87 GLY A N 1
ATOM 732 C CA . GLY A 1 87 ? -6.732 1.955 -7.428 1.00 87.56 87 GLY A CA 1
ATOM 733 C C . GLY A 1 87 ? -7.613 1.235 -6.406 1.00 87.56 87 GLY A C 1
ATOM 734 O O . GLY A 1 87 ? -8.710 1.693 -6.093 1.00 87.56 87 GLY A O 1
ATOM 735 N N . THR A 1 88 ? -7.092 0.160 -5.813 1.00 84.56 88 THR A N 1
ATOM 736 C CA . THR A 1 88 ? -7.719 -0.542 -4.688 1.00 84.56 88 THR A CA 1
ATOM 737 C C . THR A 1 88 ? -7.902 0.423 -3.514 1.00 84.56 88 THR A C 1
ATOM 739 O O . THR A 1 88 ? -9.016 0.623 -3.039 1.00 84.56 88 THR A O 1
ATOM 742 N N . LEU A 1 89 ? -6.835 1.105 -3.092 1.00 81.62 89 LEU A N 1
ATOM 743 C CA . LEU A 1 89 ? -6.873 2.097 -2.014 1.00 81.62 89 LEU A CA 1
ATOM 744 C C . LEU A 1 89 ? -7.880 3.244 -2.249 1.00 81.62 89 LEU A C 1
ATOM 746 O O . LEU A 1 89 ? -8.568 3.673 -1.316 1.00 81.62 89 LEU A O 1
ATOM 750 N N . GLU A 1 90 ? -7.974 3.753 -3.476 1.00 78.75 90 GLU A N 1
ATOM 751 C CA . GLU A 1 90 ? -8.889 4.831 -3.858 1.00 78.75 90 GLU A CA 1
ATOM 752 C C . GLU A 1 90 ? -10.350 4.386 -3.876 1.00 78.75 90 GLU A C 1
ATOM 754 O O . GLU A 1 90 ? -11.201 5.124 -3.379 1.00 78.75 90 GLU A O 1
ATOM 759 N N . GLN A 1 91 ? -10.655 3.186 -4.382 1.00 73.88 91 GLN A N 1
ATOM 760 C CA . GLN A 1 91 ? -12.016 2.634 -4.361 1.00 73.88 91 GLN A CA 1
ATOM 761 C C . GLN A 1 91 ? -12.584 2.611 -2.938 1.00 73.88 91 GLN A C 1
ATOM 763 O O . GLN A 1 91 ? -13.714 3.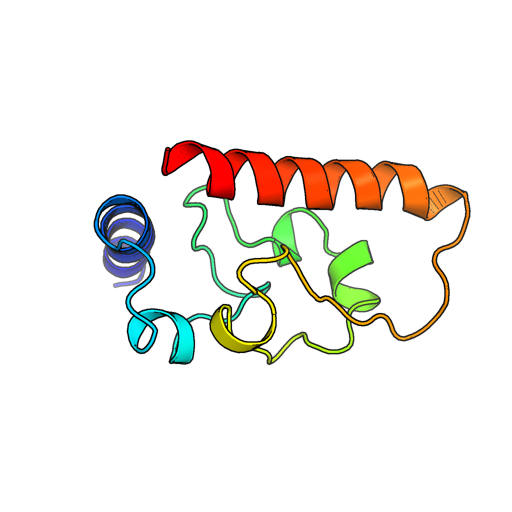043 -2.711 1.00 73.88 91 GLN A O 1
ATOM 768 N N . TYR A 1 92 ? -11.776 2.202 -1.960 1.00 66.75 92 TYR A N 1
ATOM 769 C CA . TYR A 1 92 ? -12.199 2.154 -0.558 1.00 66.75 92 TYR A CA 1
ATOM 770 C C . TYR A 1 92 ? -12.214 3.518 0.134 1.00 66.75 92 TYR A C 1
ATOM 772 O O . TYR A 1 92 ? -12.908 3.700 1.135 1.00 66.75 92 TYR A O 1
ATOM 780 N N . THR A 1 93 ? -11.472 4.491 -0.396 1.00 65.38 93 THR A N 1
ATOM 781 C CA . THR A 1 93 ? -11.552 5.881 0.063 1.00 65.38 93 THR A CA 1
ATOM 782 C C . THR A 1 93 ? -12.835 6.542 -0.448 1.00 65.38 93 THR A C 1
ATOM 784 O O . THR A 1 93 ? -13.522 7.205 0.324 1.00 65.38 93 THR A O 1
ATOM 787 N N . ARG A 1 94 ? -13.178 6.329 -1.725 1.00 57.94 94 ARG A N 1
ATOM 788 C CA . ARG A 1 94 ? -14.370 6.883 -2.388 1.00 57.94 94 ARG A CA 1
ATOM 789 C C . ARG A 1 94 ? -15.677 6.235 -1.967 1.00 57.94 94 ARG A C 1
ATOM 791 O O . ARG A 1 94 ? -16.690 6.913 -1.970 1.00 57.94 94 ARG A O 1
ATOM 798 N N . ALA A 1 95 ? -15.670 4.976 -1.531 1.00 54.22 95 ALA A N 1
ATOM 799 C CA . ALA A 1 95 ? -16.845 4.338 -0.929 1.00 54.22 95 ALA A CA 1
ATOM 800 C C . ALA A 1 95 ? -17.358 5.047 0.354 1.00 54.22 95 ALA A C 1
ATOM 802 O O . ALA A 1 95 ? -18.316 4.583 0.968 1.00 54.22 95 ALA A O 1
ATOM 803 N N . LYS A 1 96 ? -16.708 6.143 0.779 1.00 44.59 96 LYS A N 1
ATOM 804 C CA . LYS A 1 96 ? -17.082 7.009 1.902 1.00 44.59 96 LYS A CA 1
ATOM 805 C C . LYS A 1 96 ? -17.690 8.360 1.492 1.00 44.59 96 LYS A C 1
ATOM 807 O O . LYS A 1 96 ? -18.078 9.100 2.397 1.00 44.59 96 LYS A O 1
ATOM 812 N N . GLU A 1 97 ? -17.717 8.697 0.199 1.00 41.00 97 GLU A N 1
ATOM 813 C CA . GLU A 1 97 ? -18.451 9.855 -0.352 1.00 41.00 97 GLU A CA 1
ATOM 814 C C . GLU A 1 97 ? -19.879 9.449 -0.738 1.00 41.00 97 GLU A C 1
ATOM 816 O O . GLU A 1 97 ? -20.804 10.231 -0.420 1.00 41.00 97 GLU A O 1
#

Mean predicted aligned error: 9.46 Å

Sequence (97 aa):
MWGSIRNLGHVFFERTSFNVNSGRKIMSLEDDWLGSGSLKQLFPDIYLLNQQQRSTLQEVWTPKGWSLTYRRLMQDWEVERLAEFYGTLEQYTRAKE

pLDDT: mean 72.23, std 17.15, range [38.06, 91.56]

Organism: Solanum chacoense (NCBI:txid4108)

Foldseek 3Di:
DPVVVLVVLQVVLQPDPCPLVVQQVAQQAQDPSVSVHGVCVVCVPVCVQWPSRVPTCSRQQDPVGGNTDGPDDDDPVCVVVVVVSRVVVVVSVVVRD

Radius of gyration: 13.45 Å; Cα contacts (8 Å, |Δi|>4): 92; chains: 1; bounding box: 33×31×33 Å

Solvent-accessible surface area (backbone atoms only — not comparable to full-atom values): 5755 Å² total; per-residue (Å²): 136,66,69,66,58,45,56,46,28,42,55,51,57,75,70,42,78,82,51,76,73,67,27,71,79,39,37,56,36,67,42,42,58,70,66,80,54,18,51,38,75,78,36,50,68,60,44,72,40,34,72,53,62,86,33,23,35,54,77,31,48,48,102,91,43,79,59,82,55,56,80,59,84,82,49,81,88,45,47,63,59,48,50,53,51,50,50,53,55,46,54,66,56,55,77,73,115

Secondary structure (DSSP, 8-state):
--HHHHHHHHHHHHH-S--TTTGGGSBTTTS--SSS--HHHH-HHHHHHBS-TT-BHHHHEETTEE---BSSPPPHHHHHHHHHHHHHHHHHHHTT-